Protein AF-A0A351U0C4-F1 (afdb_monomer)

Nearest PDB structures (foldseek):
  5iyc-assembly1_I  TM=8.524E-01  e=6.052E-01  Homo sapiens
  1twa-assembly1_I  TM=5.012E-01  e=2.848E-01  Saccharomyces cerevisiae
  6uq0-assembly1_I  TM=5.018E-01  e=3.22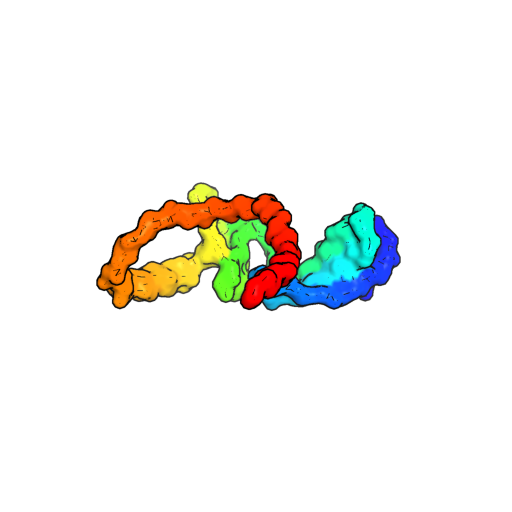9E-01  Saccharomyces cerevisiae S288C
  8s5n-assembly1_I  TM=6.135E-01  e=9.394E-01  Sus scrofa
  7eu1-assembly1_I  TM=5.140E-01  e=1.761E+00  Arabidopsis thaliana

Organism: NCBI:txid328301

Mean predicted aligned error: 15.31 Å

Radius of gyration: 21.26 Å; Cα contacts (8 Å, |Δi|>4): 112; chains: 1; bounding box: 36×61×43 Å

Foldseek 3Di:
DADPPPRADWDWDADPQQRAIKTAHPPPVVRDIDGPPQDDDDDQWAAASPPRDIDGDDPPDPDNHDPVVVVVVVVVVVVDPDDDDDDDDDPDPDDDDDDDDDDDD

Solvent-accessible surface area (backbone atoms only — not comparable to full-atom values): 7189 Å² total; per-residue (Å²): 100,66,32,95,88,73,68,41,71,34,47,83,48,75,39,80,89,77,71,41,60,29,37,36,40,77,50,86,88,68,69,47,70,45,54,85,83,53,82,83,71,62,93,56,38,46,58,12,73,88,79,65,46,76,42,80,43,60,95,91,53,94,60,66,49,40,70,77,54,47,51,52,54,53,66,61,54,77,78,64,89,83,79,94,72,83,94,74,79,81,89,78,91,74,82,90,81,80,85,88,80,88,82,86,132

Sequence (105 aa):
MECPQCSSEMFEEYDYVNRVKVLVCPKPTCLRRIYPDYPRRKGDEEICYTCRRVFRVRHNDSTILCPGCRERTKRSGDHDTETGKPLKQGWDYTVNPKSKIRRAI

Structure (mmCIF, N/CA/C/O backbone):
data_AF-A0A351U0C4-F1
#
_entry.id   AF-A0A351U0C4-F1
#
loop_
_atom_site.group_PDB
_atom_site.id
_atom_site.type_symbol
_atom_site.label_atom_id
_atom_site.label_alt_id
_atom_site.label_comp_id
_atom_site.label_asym_id
_atom_site.label_entity_id
_atom_site.label_seq_id
_atom_site.pdbx_PDB_ins_code
_atom_site.Cartn_x
_atom_site.Cartn_y
_atom_site.Cartn_z
_atom_site.occupancy
_atom_site.B_iso_or_equiv
_atom_site.auth_seq_id
_atom_site.auth_comp_id
_atom_site.auth_asym_id
_atom_site.auth_atom_id
_atom_site.pdbx_PDB_model_num
ATOM 1 N N . MET A 1 1 ? 14.097 -8.285 -4.532 1.00 87.19 1 MET A N 1
ATOM 2 C CA . MET A 1 1 ? 12.868 -9.122 -4.589 1.00 87.19 1 MET A CA 1
ATOM 3 C C . MET A 1 1 ? 12.338 -9.070 -6.011 1.00 87.19 1 MET A C 1
ATOM 5 O O . MET A 1 1 ? 12.349 -7.993 -6.595 1.00 87.19 1 MET A O 1
ATOM 9 N N . GLU A 1 2 ? 11.894 -10.192 -6.574 1.00 95.25 2 GLU A N 1
ATOM 10 C CA . GLU A 1 2 ? 11.323 -10.214 -7.926 1.00 95.25 2 GLU A CA 1
ATOM 11 C C . GLU A 1 2 ? 9.823 -9.906 -7.925 1.00 95.25 2 GLU A C 1
ATOM 13 O O . GLU A 1 2 ? 9.082 -10.282 -7.013 1.00 95.25 2 GLU A O 1
ATOM 18 N N . CYS A 1 3 ? 9.364 -9.226 -8.975 1.00 94.44 3 CYS A N 1
ATOM 19 C CA . CYS A 1 3 ? 7.953 -8.952 -9.185 1.00 94.44 3 CYS A CA 1
ATOM 20 C C . CYS A 1 3 ? 7.200 -10.256 -9.489 1.00 94.44 3 CYS A C 1
ATOM 22 O O . CYS A 1 3 ? 7.497 -10.895 -10.498 1.00 94.44 3 CYS A O 1
ATOM 24 N N . PRO A 1 4 ? 6.152 -10.613 -8.727 1.00 94.81 4 PRO A N 1
ATOM 25 C CA . PRO A 1 4 ? 5.445 -11.885 -8.899 1.00 94.81 4 PRO A CA 1
ATOM 26 C C . PRO A 1 4 ? 4.655 -11.988 -10.213 1.00 94.81 4 PRO A C 1
ATOM 28 O O . PRO A 1 4 ? 4.141 -13.052 -10.531 1.00 94.81 4 PRO A O 1
ATOM 31 N N . GLN A 1 5 ? 4.507 -10.887 -10.955 1.00 94.00 5 GLN A N 1
ATOM 32 C CA . GLN A 1 5 ? 3.715 -10.840 -12.186 1.00 94.00 5 GLN A CA 1
ATOM 33 C C . GLN A 1 5 ? 4.569 -10.872 -13.460 1.00 94.00 5 GLN A C 1
ATOM 35 O O . GLN A 1 5 ? 4.096 -11.321 -14.498 1.00 94.00 5 GLN A O 1
ATOM 40 N N . CYS A 1 6 ? 5.804 -10.370 -13.417 1.00 94.88 6 CYS A N 1
ATOM 41 C CA . CYS A 1 6 ? 6.647 -10.247 -14.613 1.00 94.88 6 CYS A CA 1
ATOM 42 C C . CYS A 1 6 ? 8.133 -10.541 -14.363 1.00 94.88 6 CYS A C 1
ATOM 44 O O . CYS A 1 6 ? 8.970 -10.178 -15.199 1.00 94.88 6 CYS A O 1
ATOM 46 N N . SER A 1 7 ? 8.445 -11.107 -13.192 1.00 95.44 7 SER A N 1
ATOM 47 C CA . SER A 1 7 ? 9.773 -11.544 -12.733 1.00 95.44 7 SER A CA 1
ATOM 48 C C . SER A 1 7 ? 10.870 -10.483 -12.810 1.00 95.44 7 SER A C 1
ATOM 50 O O . SER A 1 7 ? 12.051 -10.788 -12.783 1.00 95.44 7 SER A O 1
ATOM 52 N N . SER A 1 8 ? 10.495 -9.210 -12.932 1.00 95.50 8 SER A N 1
ATOM 53 C CA . SER A 1 8 ? 11.459 -8.111 -12.985 1.00 95.50 8 SER A CA 1
ATOM 54 C C . SER A 1 8 ? 11.908 -7.750 -11.581 1.00 95.50 8 SER A C 1
ATOM 56 O O . SER A 1 8 ? 11.089 -7.758 -10.658 1.00 95.50 8 SER A O 1
ATOM 58 N N . GLU A 1 9 ? 13.180 -7.402 -11.427 1.00 96.81 9 GLU A N 1
ATOM 59 C CA . GLU A 1 9 ? 13.718 -6.946 -10.151 1.00 96.81 9 GLU A CA 1
ATOM 60 C C . GLU A 1 9 ? 12.997 -5.670 -9.697 1.00 96.81 9 GLU A C 1
ATOM 62 O O . GLU A 1 9 ? 12.858 -4.704 -10.451 1.00 96.81 9 GLU A O 1
ATOM 67 N N . MET A 1 10 ? 12.456 -5.703 -8.480 1.00 96.56 10 MET A N 1
ATOM 68 C CA . MET A 1 10 ? 11.758 -4.571 -7.876 1.00 96.56 10 MET A CA 1
ATOM 69 C C . MET A 1 10 ? 12.729 -3.716 -7.066 1.00 96.56 10 MET A C 1
ATOM 71 O O . MET A 1 10 ? 13.647 -4.251 -6.446 1.00 96.56 10 MET A O 1
ATOM 75 N N . PHE A 1 11 ? 12.463 -2.412 -7.000 1.00 96.12 11 PHE A N 1
ATOM 76 C CA . PHE A 1 11 ? 13.227 -1.466 -6.185 1.00 96.12 11 PHE A CA 1
ATOM 77 C C . PHE A 1 11 ? 12.387 -0.913 -5.027 1.00 96.12 11 PHE A C 1
ATOM 79 O O . PHE A 1 11 ? 11.154 -0.920 -5.082 1.00 96.12 11 PHE A O 1
ATOM 86 N N . GLU A 1 12 ? 13.055 -0.457 -3.966 1.00 95.94 12 GLU A N 1
ATOM 87 C CA . GLU A 1 12 ? 12.411 0.185 -2.816 1.00 95.94 12 GLU A CA 1
ATOM 88 C C . GLU A 1 12 ? 12.137 1.669 -3.090 1.00 95.94 12 GLU A C 1
ATOM 90 O O . GLU A 1 12 ? 13.005 2.409 -3.547 1.00 95.94 12 GLU A O 1
ATOM 95 N N . GLU A 1 13 ? 10.930 2.111 -2.754 1.00 95.38 13 GLU A N 1
ATOM 96 C CA . GLU A 1 13 ? 10.492 3.505 -2.733 1.00 95.38 13 GLU A CA 1
ATOM 97 C C . GLU A 1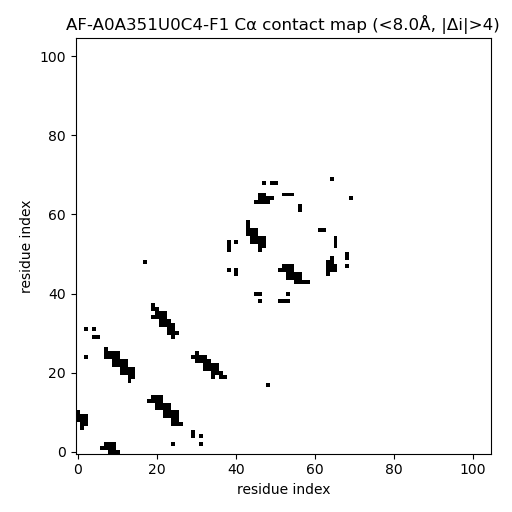 13 ? 9.771 3.783 -1.396 1.00 95.38 13 GLU A C 1
ATOM 99 O O . GLU A 1 13 ? 9.446 2.864 -0.633 1.00 95.38 13 GLU A O 1
ATOM 104 N N . TYR A 1 14 ? 9.525 5.054 -1.078 1.00 93.00 14 TYR A N 1
ATOM 105 C CA . TYR A 1 14 ? 8.786 5.463 0.115 1.00 93.00 14 TYR A CA 1
ATOM 106 C C . TYR A 1 14 ? 7.446 6.109 -0.255 1.00 93.00 14 TYR A C 1
ATOM 108 O O . TYR A 1 14 ? 7.400 7.134 -0.932 1.00 93.00 14 TYR A O 1
ATOM 116 N N . ASP A 1 15 ? 6.342 5.531 0.221 1.00 88.81 15 ASP A N 1
ATOM 117 C CA . ASP A 1 15 ? 5.008 6.111 0.070 1.00 88.81 15 ASP A CA 1
ATOM 118 C C . ASP A 1 15 ? 4.785 7.156 1.171 1.00 88.81 15 ASP A C 1
ATOM 120 O O . ASP A 1 15 ? 4.576 6.816 2.337 1.00 88.81 15 ASP A O 1
ATOM 124 N N . TYR A 1 16 ? 4.808 8.437 0.806 1.00 85.69 16 TYR A N 1
ATOM 125 C CA . TYR A 1 16 ? 4.640 9.550 1.746 1.00 85.69 16 TYR A CA 1
ATOM 126 C C . TYR A 1 16 ? 3.223 9.672 2.323 1.00 85.69 16 TYR A C 1
ATOM 128 O O . TYR A 1 16 ? 3.058 10.180 3.436 1.00 85.69 16 TYR A O 1
ATOM 136 N N . VAL A 1 17 ? 2.202 9.189 1.609 1.00 82.00 17 VAL A N 1
ATOM 137 C CA . VAL A 1 17 ? 0.807 9.210 2.075 1.00 82.00 17 VAL A CA 1
ATOM 138 C C . VAL A 1 17 ? 0.622 8.165 3.168 1.00 82.00 17 VAL A C 1
ATOM 140 O O . VAL A 1 17 ? 0.057 8.433 4.231 1.00 82.00 17 VAL A O 1
ATOM 143 N N . ASN A 1 18 ? 1.142 6.963 2.937 1.00 79.62 18 ASN A N 1
ATOM 144 C CA . ASN A 1 18 ? 1.042 5.855 3.878 1.00 79.62 18 ASN A CA 1
ATOM 145 C C . ASN A 1 18 ? 2.182 5.814 4.905 1.00 79.62 18 ASN A C 1
ATOM 147 O O . ASN A 1 18 ? 2.050 5.139 5.924 1.00 79.62 18 ASN A O 1
ATOM 151 N N . ARG A 1 19 ? 3.240 6.604 4.699 1.00 84.75 19 ARG A N 1
ATOM 152 C CA . ARG A 1 19 ? 4.462 6.652 5.515 1.00 84.75 19 ARG A CA 1
ATOM 153 C C . ARG A 1 19 ? 5.124 5.278 5.673 1.00 84.75 19 ARG A C 1
ATOM 155 O O . ARG A 1 19 ? 5.581 4.932 6.761 1.00 84.75 19 ARG A O 1
ATOM 162 N N . VAL A 1 20 ? 5.157 4.492 4.598 1.00 85.56 20 VAL A N 1
ATOM 163 C CA . VAL A 1 20 ? 5.698 3.122 4.583 1.00 85.56 20 VAL A CA 1
ATOM 164 C C . VAL A 1 20 ? 6.611 2.898 3.386 1.00 85.56 20 VAL A C 1
ATOM 166 O O . VAL A 1 20 ? 6.471 3.553 2.352 1.00 85.56 20 VAL A O 1
ATOM 169 N N . LYS A 1 21 ? 7.523 1.931 3.516 1.00 92.00 21 LYS A N 1
ATOM 170 C CA . LYS A 1 21 ? 8.294 1.422 2.383 1.00 92.00 21 LYS A CA 1
ATOM 171 C C . LYS A 1 21 ? 7.379 0.654 1.430 1.00 92.00 21 LYS A C 1
ATOM 173 O O . LYS A 1 21 ? 6.481 -0.073 1.862 1.00 92.00 21 LYS A O 1
ATOM 178 N N . VAL A 1 22 ? 7.621 0.807 0.136 1.00 94.62 22 VAL A N 1
ATOM 179 C CA . VAL A 1 22 ? 6.909 0.111 -0.934 1.00 94.62 22 VAL A CA 1
ATOM 180 C C . VAL A 1 22 ? 7.923 -0.426 -1.935 1.00 94.62 22 VAL A C 1
ATOM 182 O O . VAL A 1 22 ? 8.870 0.254 -2.307 1.00 94.62 22 VAL A O 1
ATOM 185 N N . LEU A 1 23 ? 7.731 -1.662 -2.377 1.00 95.62 23 LEU A N 1
ATOM 186 C CA . LEU A 1 23 ? 8.486 -2.243 -3.479 1.00 95.62 23 LEU A CA 1
ATOM 187 C C . LEU A 1 23 ? 7.737 -1.963 -4.776 1.00 95.62 23 LEU A C 1
ATOM 189 O O . LEU A 1 23 ? 6.554 -2.300 -4.895 1.00 95.62 23 LEU A O 1
ATOM 193 N N . VAL A 1 24 ? 8.418 -1.379 -5.755 1.00 95.69 24 VAL A N 1
ATOM 194 C CA . VAL A 1 24 ? 7.829 -0.956 -7.028 1.00 95.69 24 VAL A CA 1
ATOM 195 C C . VAL A 1 24 ? 8.461 -1.727 -8.176 1.00 95.69 24 VAL A C 1
ATOM 197 O O . VAL A 1 24 ? 9.678 -1.881 -8.269 1.00 95.69 24 VAL A O 1
ATOM 200 N N . CYS A 1 25 ? 7.613 -2.255 -9.056 1.00 96.50 25 CYS A N 1
ATOM 201 C CA . CYS A 1 25 ? 8.068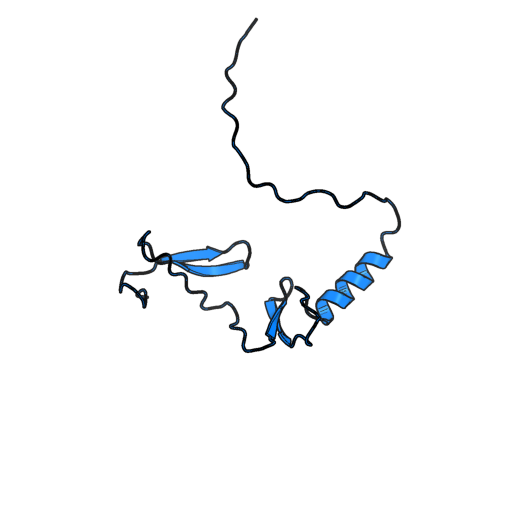 -2.860 -10.295 1.00 96.50 25 CYS A CA 1
ATOM 202 C C . CYS A 1 25 ? 8.438 -1.753 -11.299 1.00 96.50 25 CYS A C 1
ATOM 204 O O . CYS A 1 25 ? 7.593 -0.902 -11.582 1.00 96.50 25 CYS A O 1
ATOM 206 N N . PRO A 1 26 ? 9.649 -1.772 -11.886 1.00 95.25 26 PRO A N 1
ATOM 207 C CA . PRO A 1 26 ? 10.091 -0.733 -12.815 1.00 95.25 26 PRO A CA 1
ATOM 208 C C . PRO A 1 26 ? 9.419 -0.825 -14.188 1.00 95.25 26 PRO A C 1
ATOM 210 O O . PRO A 1 26 ? 9.449 0.139 -14.949 1.00 95.25 26 PRO A O 1
ATOM 213 N N . LYS A 1 27 ? 8.813 -1.971 -14.537 1.00 94.56 27 LYS A N 1
ATOM 214 C CA . LYS A 1 27 ? 8.142 -2.129 -15.830 1.00 94.56 27 LYS A CA 1
ATOM 215 C C . LYS A 1 27 ? 6.881 -1.254 -15.872 1.00 94.56 27 LYS A C 1
ATOM 217 O O . LYS A 1 27 ? 5.927 -1.557 -15.144 1.00 94.56 27 LYS A O 1
ATOM 222 N N . PRO A 1 28 ? 6.811 -0.253 -16.772 1.00 89.50 28 PRO A N 1
ATOM 223 C CA . PRO A 1 28 ? 5.677 0.672 -16.847 1.00 89.50 28 PRO A CA 1
ATOM 224 C C . PRO A 1 28 ? 4.367 -0.035 -17.217 1.00 89.50 28 PRO A C 1
ATOM 226 O O . PRO A 1 28 ? 3.290 0.462 -16.921 1.00 89.50 28 PRO A O 1
ATOM 229 N N . THR A 1 29 ? 4.450 -1.219 -17.826 1.00 92.81 29 THR A N 1
ATOM 230 C CA . THR A 1 29 ? 3.300 -2.056 -18.190 1.00 92.81 29 THR A CA 1
ATOM 231 C C . THR A 1 29 ? 2.808 -2.960 -17.058 1.00 92.81 29 THR A C 1
ATOM 233 O O . THR A 1 29 ? 1.669 -3.412 -17.104 1.00 92.81 29 THR A O 1
ATOM 236 N N . CYS A 1 30 ? 3.628 -3.243 -16.039 1.00 93.50 30 CYS A N 1
ATOM 237 C CA . CYS A 1 30 ? 3.248 -4.130 -14.937 1.00 93.50 30 CYS A CA 1
ATOM 238 C C . CYS A 1 30 ? 2.561 -3.375 -13.792 1.00 93.50 30 CYS A C 1
ATOM 240 O O . CYS A 1 30 ? 1.662 -3.929 -13.163 1.00 93.50 30 CYS A O 1
ATOM 242 N N . LEU A 1 31 ? 3.011 -2.145 -13.493 1.00 89.81 31 LEU A N 1
ATOM 243 C CA . LEU A 1 31 ? 2.480 -1.249 -12.445 1.00 89.81 31 LEU A CA 1
ATOM 244 C C . LEU A 1 31 ? 2.348 -1.878 -11.040 1.00 89.81 31 LEU A C 1
ATOM 246 O O . LEU A 1 31 ? 1.681 -1.336 -10.156 1.00 89.81 31 LEU A O 1
ATOM 250 N N . ARG A 1 32 ? 2.984 -3.032 -10.810 1.00 94.12 32 ARG A N 1
ATOM 251 C CA . ARG A 1 32 ? 2.856 -3.797 -9.573 1.00 94.12 32 ARG A CA 1
ATOM 252 C C . ARG A 1 32 ? 3.608 -3.099 -8.445 1.00 94.12 32 ARG A C 1
ATOM 254 O O . ARG A 1 32 ? 4.799 -2.816 -8.565 1.00 94.12 32 ARG A O 1
ATOM 261 N N . ARG A 1 33 ? 2.913 -2.898 -7.327 1.00 94.00 33 ARG A N 1
ATOM 262 C CA . ARG A 1 33 ? 3.464 -2.393 -6.065 1.00 94.00 33 ARG A CA 1
ATOM 263 C C . ARG A 1 33 ? 3.198 -3.391 -4.943 1.00 94.00 33 ARG A C 1
ATOM 265 O O . ARG A 1 33 ? 2.135 -4.011 -4.913 1.00 94.00 33 ARG A O 1
ATOM 272 N N . ILE A 1 34 ? 4.153 -3.558 -4.035 1.00 92.12 34 ILE A N 1
ATOM 273 C CA . ILE A 1 34 ? 4.03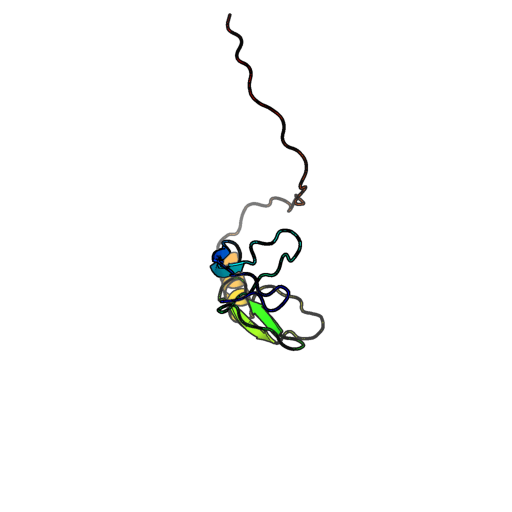3 -4.424 -2.857 1.00 92.12 34 ILE A CA 1
ATOM 274 C C . ILE A 1 34 ? 4.353 -3.591 -1.624 1.00 92.12 34 ILE A C 1
ATOM 276 O O . ILE A 1 34 ? 5.423 -3.005 -1.529 1.00 92.12 34 ILE A O 1
ATOM 280 N N . TYR A 1 35 ? 3.431 -3.572 -0.669 1.00 91.38 35 TYR A N 1
ATOM 281 C CA . TYR A 1 35 ? 3.605 -2.897 0.609 1.00 91.38 35 TYR A CA 1
ATOM 282 C C . TYR A 1 35 ? 3.892 -3.944 1.699 1.00 91.38 35 TYR A C 1
ATOM 284 O O . TYR A 1 35 ? 2.939 -4.550 2.196 1.00 91.38 35 TYR A O 1
ATOM 292 N N . PRO A 1 36 ? 5.167 -4.231 2.027 1.00 86.56 36 PRO A N 1
ATOM 293 C CA . PRO A 1 36 ? 5.521 -5.301 2.964 1.00 86.56 36 PRO A CA 1
ATOM 294 C C . PRO A 1 36 ? 5.069 -4.997 4.397 1.00 86.56 36 PRO A C 1
ATOM 296 O O . PRO A 1 36 ? 4.508 -5.867 5.057 1.00 86.56 36 PRO A O 1
ATOM 299 N N . ASP A 1 37 ? 5.241 -3.748 4.832 1.00 82.38 37 ASP A N 1
ATOM 300 C CA . ASP A 1 37 ? 4.959 -3.311 6.205 1.00 82.38 37 ASP A CA 1
ATOM 301 C C . ASP A 1 37 ? 3.551 -2.724 6.372 1.00 82.38 37 ASP A C 1
ATOM 303 O O . ASP A 1 37 ? 3.159 -2.309 7.465 1.00 82.38 37 ASP A O 1
ATOM 307 N N . TYR A 1 38 ? 2.777 -2.643 5.286 1.00 81.06 38 TYR A N 1
ATOM 308 C CA . TYR A 1 38 ? 1.423 -2.113 5.352 1.00 81.06 38 TYR A CA 1
ATOM 309 C C . TYR A 1 38 ? 0.447 -3.232 5.723 1.00 81.06 38 TYR A C 1
ATOM 311 O O . TYR A 1 38 ? 0.426 -4.271 5.052 1.00 81.06 38 TYR A O 1
ATOM 319 N N . PRO A 1 39 ? -0.385 -3.049 6.764 1.00 78.88 39 PRO A N 1
ATOM 320 C CA . PRO A 1 39 ? -1.305 -4.086 7.197 1.00 78.88 39 PRO A CA 1
ATOM 321 C C . PRO A 1 39 ? -2.228 -4.518 6.056 1.00 78.88 39 PRO A C 1
ATOM 323 O O . PRO A 1 39 ? -2.776 -3.689 5.329 1.00 78.88 39 PRO A O 1
ATOM 326 N N . ARG A 1 40 ? -2.431 -5.827 5.900 1.00 75.69 40 ARG A N 1
ATOM 327 C CA . ARG A 1 40 ? -3.456 -6.349 4.991 1.00 75.69 40 ARG A CA 1
ATOM 328 C C . ARG A 1 40 ? -4.782 -6.423 5.735 1.00 75.69 40 ARG A C 1
ATOM 330 O O . ARG A 1 40 ? -4.826 -6.931 6.849 1.00 75.69 40 ARG A O 1
ATOM 337 N N . ARG A 1 41 ? -5.846 -5.934 5.104 1.00 78.06 41 ARG A N 1
ATOM 338 C CA . ARG A 1 41 ? -7.216 -6.007 5.627 1.00 78.06 41 ARG A CA 1
ATOM 339 C C . ARG A 1 41 ? -7.865 -7.313 5.186 1.00 78.06 41 ARG A C 1
ATOM 341 O O . ARG A 1 41 ? -7.581 -7.788 4.082 1.00 78.06 41 ARG A O 1
ATOM 348 N N . LYS A 1 42 ? -8.759 -7.863 6.004 1.00 78.06 42 LYS A N 1
ATOM 349 C CA . LYS A 1 42 ? -9.659 -8.954 5.612 1.00 78.06 42 LYS A CA 1
ATOM 350 C C . LYS A 1 42 ? -11.107 -8.556 5.889 1.00 78.06 42 LYS A C 1
ATOM 352 O O . LYS A 1 42 ? -11.392 -7.997 6.938 1.00 78.06 42 LYS A O 1
ATOM 357 N N . GLY A 1 43 ? -12.016 -8.883 4.970 1.00 80.44 43 GLY A N 1
ATOM 358 C CA . GLY A 1 43 ? -13.456 -8.701 5.178 1.00 80.44 43 GLY A CA 1
ATOM 359 C C . GLY A 1 43 ? -13.844 -7.253 5.491 1.00 80.44 43 GLY A C 1
ATOM 360 O O . GLY A 1 43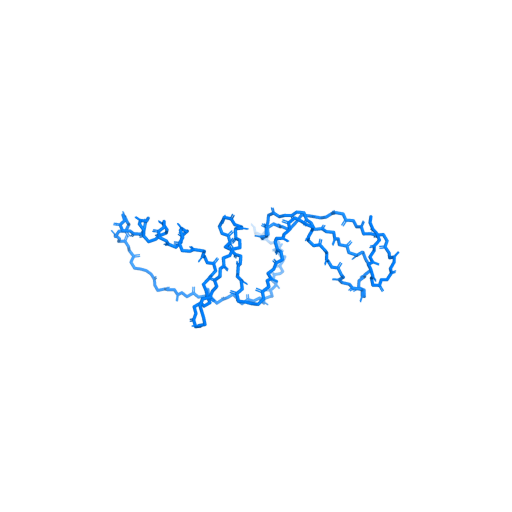 ? -13.682 -6.376 4.648 1.00 80.44 43 GLY A O 1
ATOM 361 N N . ASP A 1 44 ? -14.353 -7.035 6.701 1.00 81.19 44 ASP A N 1
ATOM 362 C CA . ASP A 1 44 ? -14.868 -5.778 7.252 1.00 81.19 44 ASP A CA 1
ATOM 363 C C . ASP A 1 44 ? -13.806 -4.953 8.007 1.00 81.19 44 ASP A C 1
ATOM 365 O O . ASP A 1 44 ? -14.133 -4.105 8.832 1.00 81.19 44 ASP A O 1
ATOM 369 N N . GLU A 1 45 ? -12.518 -5.192 7.767 1.00 85.25 45 GLU A N 1
ATOM 370 C CA . GLU A 1 45 ? -11.434 -4.460 8.423 1.00 85.25 45 GLU A CA 1
ATOM 371 C C . GLU A 1 45 ? -10.994 -3.205 7.652 1.00 85.25 45 GLU A C 1
ATOM 373 O O . GLU A 1 45 ? -10.804 -3.223 6.435 1.00 85.25 45 GLU A O 1
ATOM 378 N N . GLU A 1 46 ? -10.711 -2.127 8.384 1.00 83.06 46 GLU A N 1
ATOM 379 C CA . GLU A 1 46 ? -10.076 -0.905 7.883 1.00 83.06 46 GLU A CA 1
ATOM 380 C C . GLU A 1 46 ? -8.785 -0.575 8.642 1.00 83.06 46 GLU A C 1
ATOM 382 O O . GLU A 1 46 ? -8.502 -1.119 9.708 1.00 83.06 46 GLU A O 1
ATOM 387 N N . ILE A 1 47 ? -7.959 0.311 8.073 1.00 83.12 47 ILE A N 1
ATOM 388 C CA . ILE A 1 47 ? -6.699 0.768 8.677 1.00 83.12 47 ILE A CA 1
ATOM 389 C C . ILE A 1 47 ? -6.852 2.231 9.054 1.00 83.12 47 ILE A C 1
ATOM 391 O O . ILE A 1 47 ? -7.108 3.073 8.197 1.00 83.12 47 ILE A O 1
ATOM 395 N N . CYS A 1 48 ? -6.632 2.544 10.328 1.00 84.19 48 CYS A N 1
ATOM 396 C CA . CYS A 1 48 ? -6.663 3.921 10.799 1.00 84.19 48 CYS A CA 1
ATOM 397 C C . CYS A 1 48 ? -5.529 4.729 10.162 1.00 84.19 48 CYS A C 1
ATOM 399 O O . CYS A 1 48 ? -4.356 4.384 10.319 1.00 84.19 48 CYS A O 1
ATOM 401 N N . TYR A 1 49 ? -5.854 5.841 9.507 1.00 80.50 49 TYR A N 1
ATOM 402 C CA . TYR A 1 49 ? -4.845 6.683 8.860 1.00 80.50 49 TYR A CA 1
ATOM 403 C C . TYR A 1 49 ? -3.841 7.293 9.856 1.00 80.50 49 TYR A C 1
ATOM 405 O O . TYR A 1 49 ? -2.661 7.437 9.543 1.00 80.50 49 TYR A O 1
ATOM 413 N N . THR A 1 50 ? -4.283 7.597 11.081 1.00 83.38 50 THR A N 1
ATOM 414 C CA . THR A 1 50 ? -3.446 8.240 12.107 1.00 83.38 50 THR A CA 1
ATOM 415 C C . THR A 1 50 ? -2.483 7.270 12.781 1.00 83.38 50 THR A C 1
ATOM 417 O O . THR A 1 50 ? -1.297 7.560 12.895 1.00 83.38 50 THR A O 1
ATOM 420 N N . CYS A 1 51 ? -2.982 6.128 13.264 1.00 85.44 51 CYS A N 1
ATOM 421 C CA . CYS A 1 51 ? -2.184 5.199 14.072 1.00 85.44 51 CYS A CA 1
ATOM 422 C C . CYS A 1 51 ? -1.800 3.909 13.342 1.00 85.44 51 CYS A C 1
ATOM 424 O O . CYS A 1 51 ? -1.162 3.049 13.944 1.00 85.44 51 CYS A O 1
ATOM 426 N N . ARG A 1 52 ? -2.207 3.756 12.073 1.00 82.19 52 ARG A N 1
ATOM 427 C CA . ARG A 1 52 ? -1.932 2.600 11.199 1.00 82.19 52 ARG A CA 1
ATOM 428 C C . ARG A 1 52 ? -2.395 1.246 11.748 1.00 82.19 52 ARG A C 1
ATOM 430 O O . ARG A 1 52 ? -2.007 0.206 11.229 1.00 82.19 52 ARG A O 1
ATOM 437 N N . ARG A 1 53 ? -3.259 1.237 12.768 1.00 84.75 53 ARG A N 1
ATOM 438 C CA . ARG A 1 53 ? -3.842 0.009 13.325 1.00 84.75 53 ARG A CA 1
ATOM 439 C C . ARG A 1 53 ? -5.032 -0.453 12.494 1.00 84.75 53 ARG A C 1
ATOM 441 O O . ARG A 1 53 ? -5.852 0.372 12.088 1.00 84.75 53 ARG A O 1
ATOM 448 N N . VAL A 1 54 ? -5.127 -1.766 12.305 1.00 86.06 54 VAL A N 1
ATOM 449 C CA . VAL A 1 54 ? -6.308 -2.426 11.739 1.00 86.06 54 VAL A CA 1
ATOM 450 C C . VAL A 1 54 ? -7.426 -2.424 12.782 1.00 86.06 54 VAL A C 1
ATOM 452 O O . VAL A 1 54 ? -7.167 -2.651 13.966 1.00 86.06 54 VAL A O 1
ATOM 455 N N . PHE A 1 55 ? -8.656 -2.148 12.367 1.00 86.38 55 PHE A N 1
ATOM 456 C CA . PHE A 1 55 ? -9.842 -2.223 13.215 1.00 86.38 55 PHE A CA 1
ATOM 457 C C . PHE A 1 55 ? -11.036 -2.731 12.403 1.00 86.38 55 PHE A C 1
ATOM 459 O O . PHE A 1 55 ? -11.081 -2.564 11.187 1.00 86.38 55 PHE A O 1
ATOM 466 N N . ARG A 1 56 ? -11.999 -3.363 13.080 1.00 86.00 56 ARG A N 1
ATOM 467 C CA . ARG A 1 56 ? -13.231 -3.835 12.440 1.00 86.00 56 ARG A CA 1
ATOM 468 C C . ARG A 1 56 ? -14.222 -2.699 12.264 1.00 86.00 56 ARG A C 1
ATOM 470 O O . ARG A 1 56 ? -14.448 -1.916 13.189 1.00 86.00 56 ARG A O 1
ATOM 477 N N . VAL A 1 57 ? -14.834 -2.669 11.095 1.00 82.19 57 VAL A N 1
ATOM 478 C CA . VAL A 1 57 ? -15.863 -1.723 10.703 1.00 82.19 57 VAL A CA 1
ATOM 479 C C . VAL A 1 57 ? -17.212 -2.411 10.786 1.00 82.19 57 VAL A C 1
ATOM 481 O O . VAL A 1 57 ? -17.417 -3.485 10.231 1.00 82.19 57 VAL A O 1
ATOM 484 N N . ARG A 1 58 ? -18.169 -1.790 11.477 1.00 77.69 58 ARG A N 1
ATOM 485 C CA . ARG A 1 58 ? -19.556 -2.257 11.418 1.00 77.69 58 ARG A CA 1
ATOM 486 C C . ARG A 1 58 ? -20.151 -1.846 10.074 1.00 77.69 58 ARG A C 1
ATOM 488 O O . ARG A 1 58 ? -19.880 -0.747 9.595 1.00 77.69 58 ARG A O 1
ATOM 495 N N . HIS A 1 59 ? -20.965 -2.713 9.474 1.00 60.75 59 HIS A N 1
ATOM 496 C CA . HIS A 1 59 ? -21.691 -2.384 8.248 1.00 60.75 59 HIS A CA 1
ATOM 497 C C . HIS A 1 59 ? -22.416 -1.035 8.422 1.00 60.75 59 HIS A C 1
ATOM 499 O O . HIS A 1 59 ? -23.173 -0.875 9.377 1.00 60.75 59 HIS A O 1
ATOM 505 N N . ASN A 1 60 ? -22.130 -0.087 7.517 1.00 63.09 60 ASN A N 1
ATOM 506 C CA . ASN A 1 60 ? -22.558 1.327 7.469 1.00 63.09 60 ASN A CA 1
ATOM 507 C C . ASN A 1 60 ? -21.620 2.395 8.068 1.00 63.09 60 ASN A C 1
ATOM 509 O O . ASN A 1 60 ? -21.930 3.575 7.932 1.00 63.09 60 ASN A O 1
ATOM 513 N N . ASP A 1 61 ? -20.472 2.039 8.651 1.00 63.78 61 ASP A N 1
ATOM 514 C CA . ASP A 1 61 ? -19.552 3.012 9.272 1.00 63.78 61 ASP A CA 1
ATOM 515 C C . ASP A 1 61 ? -18.184 3.059 8.555 1.00 63.78 61 ASP A C 1
ATOM 517 O O . ASP A 1 61 ? -17.155 2.697 9.116 1.00 63.78 61 ASP A O 1
ATOM 521 N N . SER A 1 62 ? -18.129 3.512 7.296 1.00 61.28 62 SER A N 1
ATOM 522 C CA . SER A 1 62 ? -16.852 3.683 6.573 1.00 61.28 62 SER A CA 1
ATOM 523 C C . SER A 1 62 ? -16.066 4.882 7.126 1.00 61.28 62 SER A C 1
ATOM 525 O O . SER A 1 62 ? -16.126 5.994 6.589 1.00 61.28 62 SER A O 1
ATOM 527 N N . THR A 1 63 ? -15.374 4.699 8.250 1.00 68.50 63 THR A N 1
ATOM 528 C CA . THR A 1 63 ? -14.608 5.759 8.913 1.00 68.50 63 THR A CA 1
ATOM 529 C C . THR A 1 63 ? -13.113 5.521 8.782 1.00 68.50 63 THR A C 1
ATOM 531 O O . THR A 1 63 ? -12.596 4.560 9.318 1.00 68.50 63 THR A O 1
ATOM 534 N N . ILE A 1 64 ? -12.373 6.485 8.243 1.00 74.69 64 ILE A N 1
ATOM 535 C CA . ILE A 1 64 ? -10.905 6.422 8.066 1.00 74.69 64 ILE A CA 1
ATOM 536 C C . ILE A 1 64 ? -10.090 6.401 9.383 1.00 74.69 64 ILE A C 1
ATOM 538 O O . ILE A 1 64 ? -8.858 6.283 9.368 1.00 74.69 64 ILE A O 1
ATOM 542 N N . LEU A 1 65 ? -10.753 6.563 10.533 1.00 83.56 65 LEU A N 1
ATOM 543 C CA . LEU A 1 65 ? -10.152 6.637 11.864 1.00 83.56 65 LEU A CA 1
ATOM 544 C C . LEU A 1 65 ? -10.695 5.523 12.753 1.00 83.56 65 LEU A C 1
ATOM 546 O O . LEU A 1 65 ? -11.906 5.362 12.881 1.00 83.56 65 LEU A O 1
ATOM 550 N N . CYS A 1 66 ? -9.807 4.828 13.466 1.00 86.31 66 CYS A N 1
ATOM 551 C CA . CYS A 1 66 ? -10.248 3.899 14.503 1.00 86.31 66 CYS A CA 1
ATOM 552 C C . CYS A 1 66 ? -10.953 4.649 15.654 1.00 86.31 66 CYS A C 1
ATOM 554 O O . CYS A 1 66 ? -10.670 5.835 15.877 1.00 86.31 66 CYS A O 1
ATOM 556 N N . PRO A 1 67 ? -11.798 3.967 16.452 1.00 85.31 67 PRO A N 1
ATOM 557 C CA . PRO A 1 67 ? -12.561 4.592 17.538 1.00 85.31 67 PRO A CA 1
ATOM 558 C C . PRO A 1 67 ? -11.708 5.435 18.498 1.00 85.31 67 PRO A C 1
ATOM 560 O O . PRO A 1 67 ? -12.046 6.579 18.788 1.00 85.31 67 PRO A O 1
ATOM 563 N N . GLY A 1 68 ? -10.533 4.936 18.899 1.00 86.31 68 GLY A N 1
ATOM 564 C CA . GLY A 1 68 ? -9.642 5.659 19.815 1.00 86.31 68 GLY A CA 1
ATOM 565 C C . GLY A 1 68 ? -8.955 6.895 19.214 1.00 86.31 68 GLY A C 1
ATOM 566 O O . GLY A 1 68 ? -8.548 7.791 19.954 1.00 86.31 68 GLY A O 1
ATOM 567 N N . CYS A 1 69 ? -8.795 6.967 17.889 1.00 86.81 69 CYS A N 1
ATOM 568 C CA . CYS A 1 69 ? -8.344 8.189 17.215 1.00 86.81 69 CYS A CA 1
ATOM 569 C C .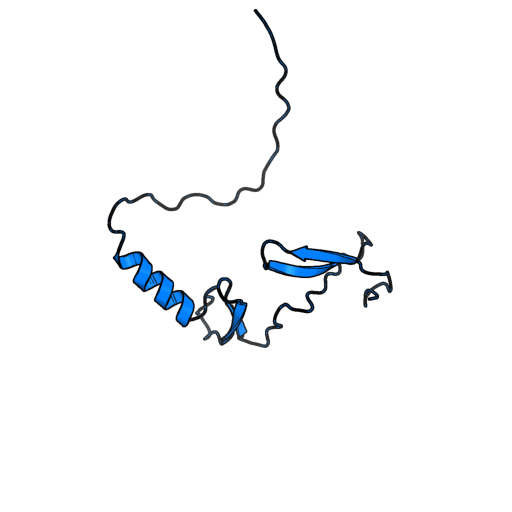 CYS A 1 69 ? -9.514 9.153 17.010 1.00 86.81 69 CYS A C 1
ATOM 571 O O . CYS A 1 69 ? -9.358 10.344 17.254 1.00 86.81 69 CYS A O 1
ATOM 573 N N . ARG A 1 70 ? -10.698 8.634 16.661 1.00 86.31 70 ARG A N 1
ATOM 574 C CA . ARG A 1 70 ? -11.932 9.417 16.518 1.00 86.31 70 ARG A CA 1
ATOM 575 C C . ARG A 1 70 ? -12.292 10.151 17.811 1.00 86.31 70 ARG A C 1
ATOM 577 O O . ARG A 1 70 ? -12.610 11.334 17.770 1.00 86.31 70 ARG A O 1
ATOM 584 N N . GLU A 1 71 ? -12.215 9.478 18.956 1.00 85.50 71 GLU A N 1
ATOM 585 C CA . GLU A 1 71 ? -12.473 10.095 20.264 1.00 85.50 71 GLU A CA 1
ATOM 586 C C . GLU A 1 71 ? -11.453 11.175 20.621 1.00 85.50 71 GLU A C 1
ATOM 588 O O . GLU A 1 71 ? -11.834 12.230 21.123 1.00 85.50 71 GLU A O 1
ATOM 593 N N . ARG A 1 72 ? -10.166 10.952 20.322 1.00 84.56 72 ARG A N 1
ATOM 594 C CA . ARG A 1 72 ? -9.132 11.974 20.524 1.00 84.56 72 ARG A CA 1
ATOM 595 C C . ARG A 1 72 ? -9.401 13.217 19.688 1.00 84.56 72 ARG A C 1
ATOM 597 O O . ARG A 1 72 ? -9.340 14.315 20.228 1.00 84.56 72 ARG A O 1
ATOM 604 N N . THR A 1 73 ? -9.762 13.056 18.416 1.00 79.81 73 THR A N 1
ATOM 605 C CA . THR A 1 73 ? -10.113 14.190 17.550 1.00 79.81 73 THR A CA 1
ATOM 606 C C . THR A 1 73 ? -11.340 14.941 18.066 1.00 79.81 73 THR A C 1
ATOM 608 O O . THR A 1 73 ? -11.315 16.164 18.084 1.00 79.81 73 THR A O 1
ATOM 611 N N . LYS A 1 74 ? -12.374 14.241 18.560 1.00 78.00 74 LYS A N 1
ATOM 612 C CA . LYS A 1 74 ? -13.552 14.885 19.172 1.00 78.00 74 LYS A CA 1
ATOM 613 C C . LYS A 1 74 ? -13.180 15.723 20.399 1.00 78.00 74 LYS A C 1
ATOM 615 O O . LYS A 1 74 ? -13.528 16.890 20.451 1.00 78.00 74 LYS A O 1
ATOM 620 N N . ARG A 1 75 ? -12.396 15.164 21.328 1.00 68.75 75 ARG A N 1
ATOM 621 C CA . ARG A 1 75 ? -11.941 15.883 22.536 1.00 68.75 75 ARG A CA 1
ATOM 622 C C . ARG A 1 75 ? -11.027 17.071 22.231 1.00 68.75 75 ARG A C 1
ATOM 624 O O . ARG A 1 75 ? -10.964 18.000 23.020 1.00 68.75 75 ARG A O 1
ATOM 631 N N . SER A 1 76 ? -10.311 17.026 21.108 1.00 59.84 76 SER A N 1
ATOM 632 C CA . SER A 1 76 ? -9.464 18.137 20.654 1.00 59.84 76 SER A CA 1
ATOM 633 C C . SER A 1 76 ? -10.281 19.267 20.019 1.00 59.84 76 SER A C 1
ATOM 635 O O . SER A 1 76 ? -9.805 20.390 19.964 1.00 59.84 76 SER A O 1
ATOM 637 N N . GLY A 1 77 ? -11.486 18.970 19.518 1.00 53.94 77 GLY A N 1
ATOM 638 C CA . GLY A 1 77 ? -12.366 19.942 18.864 1.00 53.94 77 GLY A CA 1
ATOM 639 C C . GLY A 1 77 ? -13.203 20.788 19.826 1.00 53.94 77 GLY A C 1
ATOM 640 O O . GLY A 1 77 ? -13.667 21.847 19.428 1.00 53.94 77 GLY A O 1
ATOM 641 N N . ASP A 1 78 ? -13.355 20.368 21.086 1.00 48.22 78 ASP A N 1
ATOM 642 C CA . ASP A 1 78 ? -14.131 21.110 22.094 1.00 48.22 78 ASP A CA 1
ATOM 643 C C . ASP A 1 78 ? -13.347 22.279 22.733 1.00 48.22 78 ASP A C 1
ATOM 645 O O . ASP A 1 78 ? -13.896 23.000 23.563 1.00 48.22 78 ASP A O 1
ATOM 649 N N . HIS A 1 79 ? -12.076 22.495 22.358 1.00 44.88 79 HIS A N 1
ATOM 650 C CA . HIS A 1 79 ? -11.257 23.612 22.860 1.00 44.88 79 HIS A CA 1
ATOM 651 C C . HIS A 1 79 ? -11.033 24.740 21.830 1.00 44.88 79 HIS A C 1
ATOM 653 O O . HIS A 1 79 ? -10.390 25.734 22.155 1.00 44.88 79 HIS A O 1
ATOM 659 N N . ASP A 1 80 ? -11.604 24.635 20.625 1.00 40.88 80 ASP A N 1
ATOM 660 C CA . ASP A 1 80 ? -11.526 25.675 19.588 1.00 40.88 80 ASP A CA 1
ATOM 661 C C . ASP A 1 80 ? -12.932 26.065 19.103 1.00 40.88 80 ASP A C 1
ATOM 663 O O . ASP A 1 80 ? -13.338 25.813 17.965 1.00 40.88 80 ASP A O 1
ATOM 667 N N . THR A 1 81 ? -13.702 26.711 19.982 1.00 43.09 81 THR A N 1
ATOM 668 C CA . THR A 1 81 ? -14.873 27.487 19.552 1.00 43.09 81 THR A CA 1
ATOM 669 C C . THR A 1 81 ? -14.408 28.862 19.089 1.00 43.09 81 THR A C 1
ATOM 671 O O . THR A 1 81 ? -14.062 29.695 19.913 1.00 43.09 81 THR A O 1
ATOM 674 N N . GLU A 1 82 ? -14.393 29.052 17.769 1.00 42.19 82 GLU A N 1
ATOM 675 C CA . GLU A 1 82 ? -14.730 30.268 17.003 1.00 42.19 82 GLU A CA 1
ATOM 676 C C . GLU A 1 82 ? -13.804 30.430 15.795 1.00 42.19 82 GLU A C 1
ATOM 678 O O . GLU A 1 82 ? -12.701 30.956 15.875 1.00 42.19 82 GLU A O 1
ATOM 683 N N . THR A 1 83 ? -14.279 30.015 14.621 1.00 35.91 83 THR A N 1
ATOM 684 C CA . THR A 1 83 ? -14.634 30.934 13.523 1.00 35.91 83 THR A CA 1
ATOM 685 C C . THR A 1 83 ? -15.097 30.075 12.350 1.00 35.91 83 THR A C 1
ATOM 687 O O . THR A 1 83 ? -14.326 29.320 11.757 1.00 35.91 83 THR A O 1
ATOM 690 N N . GLY A 1 84 ? -16.381 30.178 12.010 1.00 46.38 84 GLY A N 1
ATOM 691 C CA . GLY A 1 84 ? -16.962 29.469 10.879 1.00 46.38 84 GLY A CA 1
ATOM 692 C C . GLY A 1 84 ? -16.279 29.819 9.556 1.00 46.38 84 GLY A C 1
ATOM 693 O O . GLY A 1 84 ? -16.153 30.988 9.200 1.00 46.38 84 GLY A O 1
ATOM 694 N N . LYS A 1 85 ? -15.911 28.792 8.784 1.00 39.31 85 LYS A N 1
ATOM 695 C CA . LYS A 1 85 ? -15.794 28.875 7.324 1.00 39.31 85 LYS A CA 1
ATOM 696 C C . LYS A 1 85 ? -16.374 27.598 6.705 1.00 39.31 85 LYS A C 1
ATOM 698 O O . LYS A 1 85 ? -16.035 26.506 7.161 1.00 39.31 85 LYS A O 1
ATOM 703 N N . PRO A 1 86 ? -17.264 27.708 5.704 1.00 40.66 86 PRO A N 1
ATOM 704 C CA . PRO A 1 86 ? -17.875 26.548 5.074 1.00 40.66 86 PRO A CA 1
ATOM 705 C C . PRO A 1 86 ? -16.804 25.731 4.345 1.00 40.66 86 PRO A C 1
ATOM 707 O O . PRO A 1 86 ? -15.990 26.291 3.608 1.00 40.66 86 PRO A O 1
ATOM 710 N N . LEU A 1 87 ? -16.827 24.407 4.534 1.00 41.62 87 LEU A N 1
ATOM 711 C CA . LEU A 1 87 ? -16.057 23.467 3.724 1.00 41.62 87 LEU A CA 1
ATOM 712 C C . LEU A 1 87 ? -16.380 23.707 2.242 1.00 41.62 87 LEU A C 1
ATOM 714 O O . LEU A 1 87 ? -17.482 23.413 1.777 1.00 41.62 87 LEU A O 1
ATOM 718 N N . LYS A 1 88 ? -15.403 24.208 1.488 1.00 46.50 88 LYS A N 1
ATOM 719 C CA . LYS A 1 88 ? -15.376 24.104 0.032 1.00 46.50 88 LYS A CA 1
ATOM 720 C C . LYS A 1 88 ? -14.019 23.592 -0.434 1.00 46.50 88 LYS A C 1
ATOM 722 O O . LYS A 1 88 ? -12.999 23.919 0.159 1.00 46.50 88 LYS A O 1
ATOM 727 N N . GLN A 1 89 ? -14.104 22.891 -1.568 1.00 36.03 89 GLN A N 1
ATOM 728 C CA . GLN A 1 89 ? -13.057 22.376 -2.461 1.00 36.03 89 GLN A CA 1
ATOM 729 C C . GLN A 1 89 ? -12.540 20.991 -2.033 1.00 36.03 89 GLN A C 1
ATOM 731 O O . GLN A 1 89 ? -11.779 20.850 -1.089 1.00 36.03 89 GLN A O 1
ATOM 736 N N . GLY A 1 90 ? -13.004 19.888 -2.632 1.00 34.59 90 GLY A N 1
ATOM 737 C CA . GLY A 1 90 ? -13.165 19.703 -4.078 1.00 34.59 90 GLY A CA 1
ATOM 738 C C . GLY A 1 90 ? -11.774 19.719 -4.703 1.00 34.59 90 GLY A C 1
ATOM 739 O O . GLY A 1 90 ? -11.290 20.778 -5.084 1.00 34.59 90 GLY A O 1
ATOM 740 N N . TRP A 1 91 ? -11.096 18.571 -4.693 1.00 32.91 91 TRP A N 1
ATOM 741 C CA . TR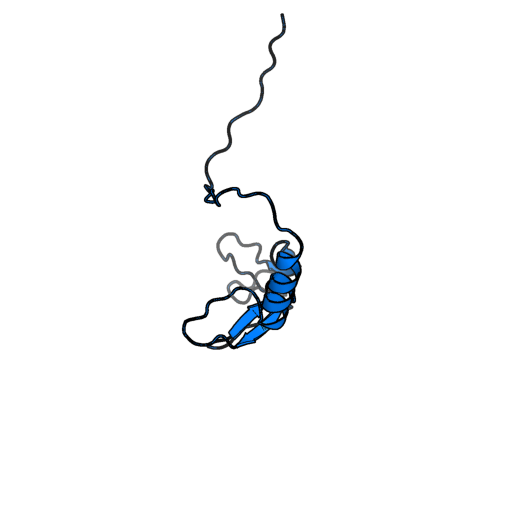P A 1 91 ? -9.765 18.421 -5.277 1.00 32.91 91 TRP A CA 1
ATOM 742 C C . TRP A 1 91 ? -9.919 18.291 -6.796 1.00 32.91 91 TRP A C 1
ATOM 744 O O . TRP A 1 91 ? -10.077 17.186 -7.310 1.00 32.91 91 TRP A O 1
ATOM 754 N N . ASP A 1 92 ? -9.917 19.426 -7.496 1.00 33.47 92 ASP A N 1
ATOM 755 C CA . ASP A 1 92 ? -9.847 19.477 -8.958 1.00 33.47 92 ASP A CA 1
ATOM 756 C C . ASP A 1 92 ? -8.390 19.313 -9.409 1.00 33.47 92 ASP A C 1
ATOM 758 O O . ASP A 1 92 ? -7.530 20.166 -9.176 1.00 33.47 92 ASP A O 1
ATOM 762 N N . TYR A 1 93 ? -8.100 18.186 -10.052 1.00 38.09 93 TYR A N 1
ATOM 763 C CA . TYR A 1 93 ? -6.812 17.875 -10.662 1.00 38.09 93 TYR A CA 1
ATOM 764 C C . TYR A 1 93 ? -6.785 18.396 -12.100 1.00 38.09 93 TYR A C 1
ATOM 766 O O . TYR A 1 93 ? -6.789 17.625 -13.050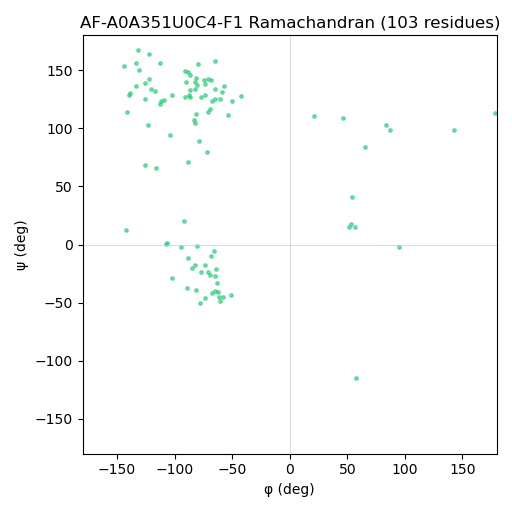 1.00 38.09 93 TYR A O 1
ATOM 774 N N . THR A 1 94 ? -6.719 19.709 -12.309 1.00 37.75 94 THR A N 1
ATOM 775 C CA . THR A 1 94 ? -6.565 20.222 -13.678 1.00 37.75 94 THR A CA 1
ATOM 776 C C . THR A 1 94 ? -5.638 21.425 -13.790 1.00 37.75 94 THR A C 1
ATOM 778 O O . THR A 1 94 ? -5.965 22.535 -13.395 1.00 37.75 94 THR A O 1
ATOM 781 N N . VAL A 1 95 ? -4.529 21.151 -14.486 1.00 35.47 95 VAL A N 1
ATOM 782 C CA . VAL A 1 95 ? -3.879 22.006 -15.490 1.00 35.47 95 VAL A CA 1
ATOM 783 C C . VAL A 1 95 ? -2.921 23.090 -14.975 1.00 35.47 95 VAL A C 1
ATOM 785 O O . VAL A 1 95 ? -3.282 24.190 -14.581 1.00 35.47 95 VAL A O 1
ATOM 788 N N . ASN A 1 96 ? -1.641 22.748 -15.123 1.00 48.66 96 ASN A N 1
ATOM 789 C CA .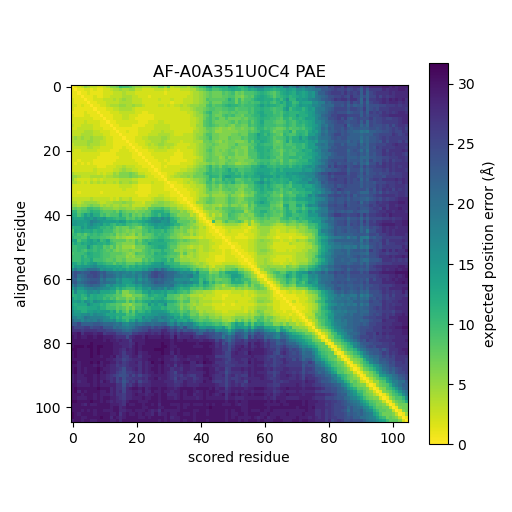 ASN A 1 96 ? -0.472 23.613 -15.258 1.00 48.66 96 ASN A CA 1
ATOM 790 C C . ASN A 1 96 ? -0.706 24.821 -16.199 1.00 48.66 96 ASN A C 1
ATOM 792 O O . ASN A 1 96 ? -1.011 24.608 -17.376 1.00 48.66 96 ASN A O 1
ATOM 796 N N . PRO A 1 97 ? -0.428 26.062 -15.754 1.00 43.34 97 PRO A N 1
ATOM 797 C CA . PRO A 1 97 ? -0.132 27.158 -16.665 1.00 43.34 97 PRO A CA 1
ATOM 798 C C . PRO A 1 97 ? 1.242 27.798 -16.383 1.00 43.34 97 PRO A C 1
ATOM 800 O O . PRO A 1 97 ? 1.417 28.612 -15.483 1.00 43.34 97 PRO A O 1
ATOM 803 N N . LYS A 1 98 ? 2.196 27.430 -17.245 1.00 38.84 98 LYS A N 1
ATOM 804 C CA . LYS A 1 98 ? 3.142 28.292 -17.985 1.00 38.84 98 LYS A CA 1
ATOM 805 C C . LYS A 1 98 ? 3.875 29.423 -17.231 1.00 38.84 98 LYS A C 1
ATOM 807 O O . LYS A 1 98 ? 3.350 30.502 -16.983 1.00 38.84 98 LYS A O 1
ATOM 812 N N . SER A 1 99 ? 5.174 29.176 -17.050 1.00 44.62 99 SER A N 1
ATOM 813 C CA . SER A 1 99 ? 6.338 30.032 -17.345 1.00 44.62 99 SER A CA 1
ATOM 814 C C . SER A 1 99 ? 6.121 31.552 -17.466 1.00 44.62 99 SER A C 1
ATOM 816 O O . SER A 1 99 ? 5.612 32.051 -18.468 1.00 44.62 99 SER A O 1
ATOM 818 N N . LYS A 1 100 ? 6.642 32.300 -16.483 1.00 42.56 100 LYS A N 1
ATOM 819 C CA . LYS A 1 100 ? 6.754 33.768 -16.497 1.00 42.56 100 LYS A CA 1
ATOM 820 C C . LYS A 1 100 ? 7.828 34.225 -17.495 1.00 42.56 100 LYS A C 1
ATOM 822 O O . LYS A 1 100 ? 9.014 34.002 -17.263 1.00 42.56 100 LYS A O 1
ATOM 827 N N . ILE A 1 101 ? 7.426 34.910 -18.564 1.00 50.62 101 ILE A N 1
ATOM 828 C CA . ILE A 1 101 ? 8.325 35.716 -19.405 1.00 50.62 101 ILE A CA 1
ATOM 829 C C . ILE A 1 101 ? 8.419 37.121 -18.795 1.00 50.62 101 ILE A C 1
ATOM 831 O O . ILE A 1 101 ? 7.404 37.747 -18.497 1.00 50.62 101 ILE A O 1
ATOM 835 N N . ARG A 1 102 ? 9.653 37.597 -18.590 1.00 50.31 102 ARG A N 1
ATOM 836 C CA . ARG A 1 102 ? 9.983 38.965 -18.163 1.00 50.31 102 ARG A CA 1
ATOM 837 C C . ARG A 1 102 ? 9.718 39.953 -19.302 1.00 50.31 102 ARG A C 1
ATOM 839 O O . ARG A 1 102 ? 10.088 39.677 -20.441 1.00 50.31 102 ARG A O 1
ATOM 846 N N . ARG A 1 103 ? 9.222 41.149 -18.981 1.00 37.09 103 ARG A N 1
ATOM 847 C CA . ARG A 1 103 ? 9.459 42.340 -19.805 1.00 37.09 103 ARG A CA 1
ATOM 848 C C . ARG A 1 103 ? 9.714 43.548 -18.909 1.00 37.09 103 ARG A C 1
ATOM 850 O O . ARG A 1 103 ? 8.979 43.771 -17.954 1.00 37.09 103 ARG A O 1
ATOM 857 N N . ALA A 1 104 ? 10.813 44.227 -19.210 1.00 40.72 104 ALA A N 1
ATOM 858 C CA . ALA A 1 104 ? 11.254 45.471 -18.603 1.00 40.72 104 ALA A CA 1
ATOM 859 C C . ALA A 1 104 ? 10.497 46.662 -19.207 1.00 40.72 104 ALA A C 1
ATOM 861 O O . ALA A 1 104 ? 10.059 46.584 -20.359 1.00 40.72 104 ALA A O 1
ATOM 862 N N . ILE A 1 105 ? 10.413 47.745 -18.438 1.00 41.12 105 ILE A N 1
ATOM 863 C CA . ILE A 1 105 ? 10.375 49.123 -18.936 1.00 41.12 105 ILE A CA 1
ATOM 864 C C . ILE A 1 105 ? 11.463 49.865 -18.169 1.00 41.12 105 ILE A C 1
ATOM 866 O O . ILE A 1 105 ? 11.510 49.663 -16.934 1.00 41.12 105 ILE A O 1
#

Secondary structure (DSSP, 8-state):
-B-TTT-PBPEEEEETTTTEEEEE---TTT--EE-SSSPPP-TTEEE-TTT--EEEPPTT---SS-HHHHHHHHHHHTT--------------------------

pLDDT: mean 73.32, std 21.21, range [32.91, 96.81]